Protein AF-A0AAW0M882-F1 (afdb_monomer_lite)

pLDDT: mean 71.43, std 18.75, range [38.03, 93.75]

Structure (mmCIF, N/CA/C/O backbone):
data_AF-A0AAW0M882-F1
#
_entry.id   AF-A0AAW0M882-F1
#
loop_
_atom_site.group_PDB
_atom_site.id
_atom_site.type_symbol
_atom_site.label_atom_id
_atom_site.label_alt_id
_atom_site.label_comp_id
_atom_site.label_asym_id
_atom_site.label_entity_id
_atom_site.label_seq_id
_atom_site.pdbx_PDB_ins_code
_atom_site.Cartn_x
_atom_site.Cartn_y
_atom_site.Cartn_z
_atom_site.occupancy
_atom_site.B_iso_or_equiv
_atom_site.auth_seq_id
_atom_site.auth_comp_id
_atom_site.auth_asym_id
_atom_site.auth_atom_id
_atom_site.pdbx_PDB_model_num
ATOM 1 N N . MET A 1 1 ? -21.706 49.166 -25.552 1.00 43.78 1 MET A N 1
ATOM 2 C CA . MET A 1 1 ? -21.620 47.722 -25.247 1.00 43.78 1 MET A CA 1
ATOM 3 C C . MET A 1 1 ? -20.555 47.119 -26.153 1.00 43.78 1 MET A C 1
ATOM 5 O O . MET A 1 1 ? -20.869 46.712 -27.259 1.00 43.78 1 MET A O 1
ATOM 9 N N . GLY A 1 2 ? -19.287 47.184 -25.746 1.00 43.47 2 GLY A N 1
ATOM 10 C CA . GLY A 1 2 ? -18.170 46.569 -26.470 1.00 43.47 2 GLY A CA 1
ATOM 11 C C . GLY A 1 2 ? -17.607 45.453 -25.602 1.00 43.47 2 GLY A C 1
ATOM 12 O O . GLY A 1 2 ? -17.100 45.737 -24.522 1.00 43.47 2 GLY A O 1
ATOM 13 N N . GLY A 1 3 ? -17.799 44.203 -26.020 1.00 42.00 3 GLY A N 1
ATOM 14 C CA . GLY A 1 3 ? -17.293 43.024 -25.321 1.00 42.00 3 GLY A CA 1
ATOM 15 C C . GLY A 1 3 ? -15.841 42.752 -25.704 1.00 42.00 3 GLY A C 1
ATOM 16 O O . GLY A 1 3 ? -15.520 42.651 -26.885 1.00 42.00 3 GLY A O 1
ATOM 17 N N . SER A 1 4 ? -14.975 42.651 -24.698 1.00 52.34 4 SER A N 1
ATOM 18 C CA . SER A 1 4 ? -13.574 42.255 -24.832 1.00 52.34 4 SER A CA 1
ATOM 19 C C . SER A 1 4 ? -13.457 40.767 -25.173 1.00 52.34 4 SER A C 1
ATOM 21 O O . SER A 1 4 ? -13.930 39.923 -24.415 1.00 52.34 4 SER A O 1
ATOM 23 N N . ASN A 1 5 ? -12.770 40.440 -26.269 1.00 44.53 5 ASN A N 1
ATOM 24 C CA . ASN A 1 5 ? -12.317 39.079 -26.561 1.00 44.53 5 ASN A CA 1
ATOM 25 C C . ASN A 1 5 ? -10.964 38.838 -25.875 1.00 44.53 5 ASN A C 1
ATOM 27 O O . ASN A 1 5 ? -9.937 39.344 -26.323 1.00 44.53 5 ASN A O 1
ATOM 31 N N . GLY A 1 6 ? -10.968 38.075 -24.779 1.00 41.12 6 GLY A N 1
ATOM 32 C CA . GLY A 1 6 ? -9.762 37.558 -24.129 1.00 41.12 6 GLY A CA 1
ATOM 33 C C . GLY A 1 6 ? -9.286 36.283 -24.824 1.00 41.12 6 GLY A C 1
ATOM 34 O O . GLY A 1 6 ? -9.942 35.248 -24.738 1.00 41.12 6 GLY A O 1
ATOM 35 N N . GLY A 1 7 ? -8.167 36.375 -25.541 1.00 40.53 7 GLY A N 1
ATOM 36 C CA . GLY A 1 7 ? -7.549 35.265 -26.261 1.00 40.53 7 GLY A CA 1
ATOM 37 C C . GLY A 1 7 ? -6.507 34.505 -25.434 1.00 40.53 7 GLY A C 1
ATOM 38 O O . GLY A 1 7 ? -5.628 35.107 -24.828 1.00 40.53 7 GLY A O 1
ATOM 39 N N . ALA A 1 8 ? -6.613 33.176 -25.512 1.00 41.38 8 ALA A N 1
ATOM 40 C CA . ALA A 1 8 ? -5.552 32.166 -25.438 1.00 41.38 8 ALA A CA 1
ATOM 41 C C . ALA A 1 8 ? -4.665 32.110 -24.175 1.00 41.38 8 ALA A C 1
ATOM 43 O O . ALA A 1 8 ? -3.489 32.471 -24.188 1.00 41.38 8 ALA A O 1
ATOM 44 N N . GLY A 1 9 ? -5.191 31.488 -23.115 1.00 40.84 9 GLY A N 1
ATOM 45 C CA . GLY A 1 9 ? -4.360 30.752 -22.161 1.00 40.84 9 GLY A CA 1
ATOM 46 C C . GLY A 1 9 ? -3.921 29.429 -22.790 1.00 40.84 9 GLY A C 1
ATOM 47 O O . GLY A 1 9 ? -4.715 28.498 -22.894 1.00 40.84 9 GLY A O 1
ATOM 48 N N . GLY A 1 10 ? -2.675 29.363 -23.260 1.00 40.81 10 GLY A N 1
ATOM 49 C CA . GLY A 1 10 ? -2.064 28.136 -23.766 1.00 40.81 10 GLY A CA 1
ATOM 50 C C . GLY A 1 10 ? -1.800 27.152 -22.630 1.00 40.81 10 GLY A C 1
ATOM 51 O O . GLY A 1 10 ? -0.738 27.193 -22.008 1.00 40.81 10 GLY A O 1
ATOM 52 N N . SER A 1 11 ? -2.757 26.264 -22.368 1.00 44.81 11 SER A N 1
ATOM 53 C CA . SER A 1 11 ? -2.524 25.050 -21.591 1.00 44.81 11 SER A CA 1
ATOM 54 C C . SER A 1 11 ? -1.516 24.195 -22.349 1.00 44.81 11 SER A C 1
ATOM 56 O O . SER A 1 11 ? -1.841 23.588 -23.365 1.00 44.81 11 SER A O 1
ATOM 58 N N . ARG A 1 12 ? -0.266 24.176 -21.882 1.00 47.91 12 ARG A N 1
ATOM 59 C CA . ARG A 1 12 ? 0.707 23.168 -22.300 1.00 47.91 12 ARG A CA 1
ATOM 60 C C . ARG A 1 12 ? 0.215 21.833 -21.754 1.00 47.91 12 ARG A C 1
ATOM 62 O O . ARG A 1 12 ? 0.448 21.522 -20.589 1.00 47.91 12 ARG A O 1
ATOM 69 N N . GLU A 1 13 ? -0.516 21.093 -22.579 1.00 47.94 13 GLU A N 1
ATOM 70 C CA . GLU A 1 13 ? -0.760 19.674 -22.362 1.00 47.94 13 GLU A CA 1
ATOM 71 C C . GLU A 1 13 ? 0.608 18.997 -22.260 1.00 47.94 13 GLU A C 1
ATOM 73 O O . GLU A 1 13 ? 1.366 18.918 -23.228 1.00 47.94 13 GLU A O 1
ATOM 78 N N . LEU A 1 14 ? 0.967 18.578 -21.047 1.00 47.84 14 LEU A N 1
ATOM 79 C CA . LEU A 1 14 ? 2.053 17.637 -20.851 1.00 47.84 14 LEU A CA 1
ATOM 80 C C . LEU A 1 14 ? 1.581 16.305 -21.437 1.00 47.84 14 LEU A C 1
ATOM 82 O O . LEU A 1 14 ? 0.859 15.551 -20.789 1.00 47.84 14 LEU A O 1
ATOM 86 N N . SER A 1 15 ? 1.961 16.064 -22.693 1.00 44.81 15 SER A N 1
ATOM 87 C CA . SER A 1 15 ? 1.906 14.745 -23.315 1.00 44.8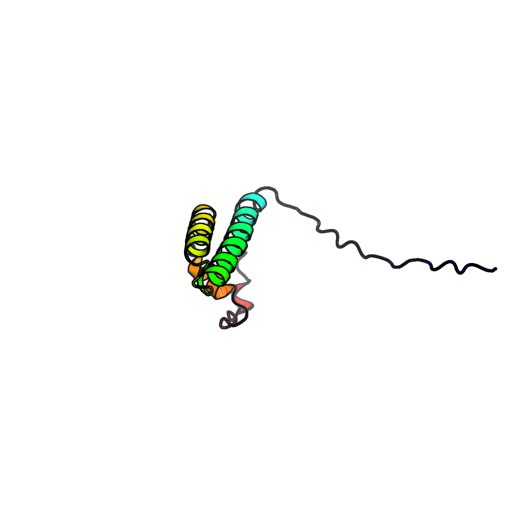1 15 SER A CA 1
ATOM 88 C C . SER A 1 15 ? 2.804 13.816 -22.511 1.00 44.81 15 SER A C 1
ATOM 90 O O . SER A 1 15 ? 4.031 13.905 -22.560 1.00 44.81 15 SER A O 1
ATOM 92 N N . CYS A 1 16 ? 2.188 12.953 -21.713 1.00 38.03 16 CYS A N 1
ATOM 93 C CA . CYS A 1 16 ? 2.867 11.808 -21.139 1.00 38.03 16 CYS A CA 1
ATOM 94 C C . CYS A 1 16 ? 2.878 10.722 -22.215 1.00 38.03 16 CYS A C 1
ATOM 96 O O . CYS A 1 16 ? 1.975 9.885 -22.258 1.00 38.03 16 CYS A O 1
ATOM 98 N N . ASP A 1 17 ? 3.871 10.765 -23.102 1.00 40.16 17 ASP A N 1
ATOM 99 C CA . ASP A 1 17 ? 4.131 9.698 -24.064 1.00 40.16 17 ASP A CA 1
ATOM 100 C C . ASP A 1 17 ? 4.506 8.416 -23.305 1.00 40.16 17 ASP A C 1
ATOM 102 O O . ASP A 1 17 ? 5.648 8.184 -22.909 1.00 40.16 17 ASP A O 1
ATOM 106 N N . ALA A 1 18 ? 3.487 7.602 -23.037 1.00 55.72 18 ALA A N 1
ATOM 107 C CA . ALA A 1 18 ? 3.597 6.333 -22.345 1.00 55.72 18 ALA A CA 1
ATOM 108 C C . ALA A 1 18 ? 4.092 5.256 -23.318 1.00 55.72 18 ALA A C 1
ATOM 110 O O . ALA A 1 18 ? 3.354 4.809 -24.191 1.00 55.72 18 ALA A O 1
ATOM 111 N N . ASN A 1 19 ? 5.334 4.811 -23.136 1.00 48.62 19 ASN A N 1
ATOM 112 C CA . ASN A 1 19 ? 5.877 3.631 -23.801 1.00 48.62 19 ASN A CA 1
ATOM 113 C C . ASN A 1 19 ? 6.423 2.648 -22.756 1.00 48.62 19 ASN A C 1
ATOM 115 O O . ASN A 1 19 ? 7.416 2.968 -22.108 1.00 48.62 19 ASN A O 1
ATOM 119 N N . HIS A 1 20 ? 5.782 1.472 -22.658 1.00 47.09 20 HIS A N 1
ATOM 120 C CA . HIS A 1 20 ? 6.336 0.106 -22.490 1.00 47.09 20 HIS A CA 1
ATOM 121 C C . HIS A 1 20 ? 5.406 -0.796 -21.653 1.00 47.09 20 HIS A C 1
ATOM 123 O O . HIS A 1 20 ? 5.506 -0.910 -20.432 1.00 47.09 20 HIS A O 1
ATOM 129 N N . ASP A 1 21 ? 4.501 -1.487 -22.349 1.00 52.94 21 ASP A N 1
ATOM 130 C CA . ASP A 1 21 ? 3.382 -2.290 -21.831 1.00 52.94 21 ASP A CA 1
ATOM 131 C C . ASP A 1 21 ? 3.729 -3.551 -21.012 1.00 52.94 21 ASP A C 1
ATOM 133 O O . ASP A 1 21 ? 2.838 -4.301 -20.613 1.00 52.94 21 ASP A O 1
ATOM 137 N 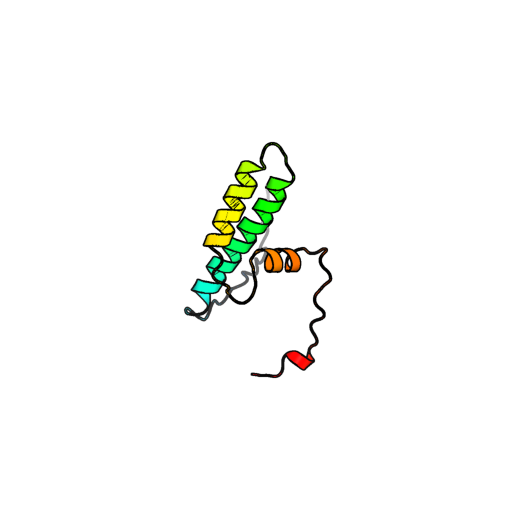N . THR A 1 22 ? 4.999 -3.782 -20.680 1.00 47.97 22 THR A N 1
ATOM 138 C CA . THR A 1 22 ? 5.423 -4.852 -19.757 1.00 47.97 22 THR A CA 1
ATOM 139 C C . THR A 1 22 ? 5.901 -4.326 -18.401 1.00 47.97 22 THR A C 1
ATOM 141 O O . THR A 1 22 ? 5.859 -5.058 -17.415 1.00 47.97 22 THR A O 1
ATOM 144 N N . GLU A 1 23 ? 6.264 -3.042 -18.318 1.00 48.25 23 GLU A N 1
ATOM 145 C CA . GLU A 1 23 ? 6.651 -2.333 -17.085 1.00 48.25 23 GLU A CA 1
ATOM 146 C C . GLU A 1 23 ? 5.443 -1.668 -16.390 1.00 48.25 23 GLU A C 1
ATOM 148 O O . GLU A 1 23 ? 5.487 -1.268 -15.229 1.00 48.25 23 GLU A O 1
ATOM 153 N N . THR A 1 24 ? 4.298 -1.605 -17.072 1.00 52.19 24 THR A N 1
ATOM 154 C CA . THR A 1 24 ? 3.098 -0.899 -16.602 1.00 52.19 24 THR A CA 1
ATOM 155 C C . THR A 1 24 ? 2.256 -1.688 -15.602 1.00 52.19 24 THR A C 1
ATOM 157 O O . THR A 1 24 ? 1.529 -1.083 -14.810 1.00 52.19 24 THR A O 1
ATOM 160 N N . LYS A 1 25 ? 2.314 -3.027 -15.595 1.00 51.62 25 LYS A N 1
ATOM 161 C CA . LYS A 1 25 ? 1.460 -3.831 -14.701 1.00 51.62 25 LYS A CA 1
ATOM 162 C C . LYS A 1 25 ? 1.981 -3.863 -13.264 1.00 51.62 25 LYS A C 1
ATOM 164 O O . LYS A 1 25 ? 1.182 -3.685 -12.352 1.00 51.62 25 LYS A O 1
ATOM 169 N N . ALA A 1 26 ? 3.291 -4.043 -13.077 1.00 54.25 26 ALA A N 1
ATOM 170 C CA . ALA A 1 26 ? 3.924 -4.019 -11.756 1.00 54.25 26 ALA A CA 1
ATOM 171 C C . ALA A 1 26 ? 3.894 -2.605 -11.148 1.00 54.25 26 ALA A C 1
ATOM 173 O O . ALA A 1 26 ? 3.422 -2.437 -10.023 1.00 54.25 26 ALA A O 1
ATOM 174 N N . GLY A 1 27 ? 4.240 -1.579 -11.940 1.00 63.78 27 GLY A N 1
ATOM 175 C CA . GLY A 1 27 ? 4.259 -0.193 -11.467 1.00 63.78 27 GLY A CA 1
ATOM 176 C C . GLY A 1 27 ? 2.887 0.343 -11.043 1.00 63.78 27 GLY A C 1
ATOM 177 O O . GLY A 1 27 ? 2.781 1.070 -10.059 1.00 63.78 27 GLY A O 1
ATOM 178 N N . ARG A 1 28 ? 1.797 -0.050 -11.721 1.00 75.00 28 ARG A N 1
ATOM 179 C CA . ARG A 1 28 ? 0.440 0.383 -11.334 1.00 75.00 28 ARG A CA 1
ATOM 180 C C . ARG A 1 28 ? -0.004 -0.201 -9.993 1.00 75.00 28 ARG A C 1
ATOM 182 O O . ARG A 1 28 ? -0.616 0.517 -9.204 1.00 75.00 28 ARG A O 1
ATOM 189 N N . SER A 1 29 ? 0.288 -1.475 -9.725 1.00 81.50 29 SER A N 1
ATOM 190 C CA . SER A 1 29 ? -0.014 -2.090 -8.425 1.00 81.50 29 SER A CA 1
ATOM 191 C C . SER A 1 29 ? 0.835 -1.505 -7.302 1.00 81.50 29 SER A C 1
ATOM 193 O O . SER A 1 29 ? 0.282 -1.216 -6.244 1.00 81.50 29 SER A O 1
ATOM 195 N N . ASP A 1 30 ? 2.122 -1.244 -7.554 1.00 85.06 30 ASP A N 1
ATOM 196 C CA . ASP A 1 30 ? 3.024 -0.626 -6.576 1.00 85.06 30 ASP A CA 1
ATOM 197 C C . ASP A 1 30 ? 2.517 0.758 -6.157 1.00 85.06 30 ASP A C 1
ATOM 199 O O . ASP A 1 30 ? 2.355 1.027 -4.970 1.00 85.06 30 ASP A O 1
ATOM 203 N N . VAL A 1 31 ? 2.157 1.614 -7.120 1.00 86.69 31 VAL A N 1
ATOM 204 C CA . VAL A 1 31 ? 1.618 2.956 -6.838 1.00 86.69 31 VAL A CA 1
ATOM 205 C C . VAL A 1 31 ? 0.322 2.887 -6.024 1.00 86.69 31 VAL A C 1
ATOM 207 O O . VAL A 1 31 ? 0.142 3.645 -5.070 1.00 86.69 31 VAL A O 1
ATOM 210 N N . VAL A 1 32 ? -0.587 1.967 -6.365 1.00 89.06 32 VAL A N 1
ATOM 211 C CA . VAL A 1 32 ? -1.848 1.791 -5.625 1.00 89.06 32 VAL A CA 1
ATOM 212 C C . VAL A 1 32 ? -1.595 1.285 -4.205 1.00 89.06 32 VAL A C 1
ATOM 214 O O . VAL A 1 32 ? -2.253 1.739 -3.267 1.00 89.06 32 VAL A O 1
ATOM 217 N N . ALA A 1 33 ? -0.657 0.360 -4.033 1.00 91.75 33 ALA A N 1
ATOM 218 C CA . ALA A 1 33 ? -0.280 -0.164 -2.731 1.00 91.75 33 ALA A CA 1
ATOM 219 C C . ALA A 1 33 ? 0.403 0.905 -1.863 1.00 91.75 33 ALA A C 1
ATOM 221 O O . ALA A 1 33 ? 0.032 1.036 -0.700 1.00 91.75 33 ALA A O 1
ATOM 222 N N . LEU A 1 34 ? 1.279 1.746 -2.426 1.00 90.62 34 LEU A N 1
ATOM 223 C CA . LEU A 1 34 ? 1.859 2.899 -1.720 1.00 90.62 34 LEU A CA 1
ATOM 224 C C . LEU A 1 34 ? 0.783 3.885 -1.266 1.00 90.62 34 LEU A C 1
ATOM 226 O O . LEU A 1 34 ? 0.730 4.249 -0.093 1.00 90.62 34 LEU A O 1
ATOM 230 N N . ALA A 1 35 ? -0.124 4.274 -2.167 1.00 91.25 35 ALA A N 1
ATOM 231 C CA . ALA A 1 35 ? -1.199 5.208 -1.839 1.00 91.25 35 ALA A CA 1
ATOM 232 C C . ALA A 1 35 ? -2.113 4.662 -0.727 1.00 91.25 35 ALA A C 1
ATOM 234 O O . ALA A 1 35 ? -2.475 5.386 0.202 1.00 91.25 35 ALA A O 1
ATOM 235 N N . ARG A 1 36 ? -2.469 3.371 -0.789 1.00 91.81 36 ARG A N 1
ATOM 236 C CA . ARG A 1 36 ? -3.270 2.714 0.257 1.00 91.81 36 ARG A CA 1
ATOM 237 C C . ARG A 1 36 ? -2.506 2.570 1.568 1.00 91.81 36 ARG A C 1
ATOM 239 O O . ARG A 1 36 ? -3.100 2.788 2.619 1.00 91.81 36 ARG A O 1
ATOM 246 N N . GLY A 1 37 ? -1.223 2.224 1.508 1.00 91.25 37 GLY A N 1
ATOM 247 C CA . GLY A 1 37 ? -0.353 2.064 2.667 1.00 91.25 37 GLY A CA 1
ATOM 248 C C . GLY A 1 37 ? -0.190 3.365 3.450 1.00 91.25 37 GLY A C 1
ATOM 249 O O . GLY A 1 37 ? -0.506 3.403 4.635 1.00 91.25 37 GLY A O 1
ATOM 250 N N . GLY A 1 38 ? 0.167 4.462 2.778 1.00 89.50 38 GLY A N 1
ATOM 251 C CA . GLY A 1 38 ? 0.310 5.765 3.437 1.00 89.50 38 GLY A CA 1
ATOM 252 C C . GLY A 1 38 ? -1.021 6.294 3.983 1.00 89.50 38 GLY A C 1
ATOM 253 O O . GLY A 1 38 ? -1.089 6.846 5.081 1.00 89.50 38 GLY A O 1
ATOM 254 N N . TYR A 1 39 ? -2.129 6.056 3.269 1.00 89.56 39 TYR A N 1
ATOM 255 C CA . TYR A 1 39 ? -3.452 6.411 3.785 1.00 89.56 39 TYR A CA 1
ATOM 256 C C . TYR A 1 39 ? -3.839 5.574 5.015 1.00 89.56 39 TYR A C 1
ATOM 258 O O . TYR A 1 39 ? -4.461 6.092 5.941 1.00 89.56 39 TYR A O 1
ATOM 266 N N . ALA A 1 40 ? -3.450 4.298 5.064 1.00 92.19 40 ALA A N 1
ATOM 267 C CA . ALA A 1 40 ? -3.674 3.439 6.222 1.00 92.19 40 ALA A CA 1
ATOM 268 C C . ALA A 1 40 ? -2.988 3.979 7.486 1.00 92.19 40 ALA A C 1
ATOM 270 O O . ALA A 1 40 ? -3.603 3.985 8.554 1.00 92.19 40 ALA A O 1
ATOM 271 N N . GLU A 1 41 ? -1.754 4.472 7.364 1.00 87.19 41 GLU A N 1
ATOM 272 C CA . GLU A 1 41 ? -1.007 5.078 8.472 1.00 87.19 41 GLU A CA 1
ATOM 273 C C . GLU A 1 41 ? -1.701 6.339 8.989 1.00 87.19 41 GLU A C 1
ATOM 275 O O . GLU A 1 41 ? -1.949 6.454 10.191 1.00 87.19 41 GLU A O 1
ATOM 280 N N . ALA A 1 42 ? -2.146 7.218 8.086 1.00 87.38 42 ALA A N 1
ATOM 281 C CA . ALA A 1 42 ? -2.906 8.414 8.449 1.00 87.38 42 ALA A CA 1
ATOM 282 C C . ALA A 1 42 ? -4.219 8.084 9.191 1.00 87.38 42 ALA A C 1
ATOM 284 O O . ALA A 1 42 ? -4.598 8.775 10.140 1.00 87.38 42 ALA A O 1
ATOM 285 N N . LEU A 1 43 ? -4.913 7.009 8.794 1.00 86.25 43 LEU A N 1
ATOM 286 C CA . LEU A 1 43 ? -6.119 6.537 9.483 1.00 86.25 43 LEU A CA 1
ATOM 287 C C . LEU A 1 43 ? -5.825 5.916 10.850 1.00 86.25 43 LEU A C 1
ATOM 289 O O . LEU A 1 43 ? -6.642 6.046 11.760 1.00 86.25 43 LEU A O 1
ATOM 293 N N . CYS A 1 44 ? -4.685 5.242 10.998 1.00 84.25 44 CYS A N 1
ATOM 294 C CA . CYS A 1 44 ? -4.312 4.548 12.228 1.00 84.25 44 CYS A CA 1
ATOM 295 C C . CYS A 1 44 ? -4.019 5.522 13.383 1.00 84.25 44 CYS A C 1
ATOM 297 O O . CYS A 1 44 ? -4.309 5.213 14.538 1.00 84.25 44 CYS A O 1
ATOM 299 N N . VAL A 1 45 ? -3.533 6.730 13.071 1.00 85.69 45 VAL A N 1
ATOM 300 C CA . VAL A 1 45 ? -3.334 7.821 14.047 1.00 85.69 45 VAL A CA 1
ATOM 301 C C . VAL A 1 45 ? -4.660 8.252 14.691 1.00 85.69 45 VAL A C 1
ATOM 303 O O . VAL A 1 45 ? -4.705 8.643 15.858 1.00 85.69 45 VAL A O 1
ATOM 306 N N . GLN A 1 46 ? -5.769 8.143 13.958 1.00 83.44 46 GLN A N 1
ATOM 307 C CA . GLN A 1 46 ? -7.098 8.440 14.479 1.00 83.44 46 GLN A CA 1
ATOM 308 C C . GLN A 1 46 ? -7.649 7.199 15.193 1.00 83.44 46 GLN A C 1
ATOM 310 O O . GLN A 1 46 ? -8.127 6.268 14.550 1.00 83.44 46 GLN A O 1
ATOM 315 N N . GLN A 1 47 ? -7.648 7.188 16.532 1.00 72.25 47 GLN A N 1
ATOM 316 C CA . GLN A 1 47 ? -8.088 6.025 17.329 1.00 72.25 47 GLN A CA 1
ATOM 317 C C . GLN A 1 47 ? -9.496 5.514 16.954 1.00 72.25 47 GLN A C 1
ATOM 319 O O . GLN A 1 47 ? -9.739 4.311 16.972 1.00 72.25 47 GLN A O 1
ATOM 324 N N . ASN A 1 48 ? -10.399 6.402 16.518 1.00 81.31 48 ASN A N 1
ATOM 325 C CA . ASN A 1 48 ? -11.749 6.045 16.056 1.00 81.31 48 ASN A CA 1
ATOM 326 C C . ASN A 1 48 ? -11.774 5.315 14.689 1.00 81.31 48 ASN A C 1
ATOM 328 O O . ASN A 1 48 ? -12.778 4.727 14.298 1.00 81.31 48 ASN A O 1
ATOM 332 N N . ARG A 1 49 ? -10.676 5.352 13.926 1.00 82.69 49 ARG A N 1
ATOM 333 C CA . ARG A 1 49 ? -10.564 4.773 12.575 1.00 82.69 49 ARG A CA 1
ATOM 334 C C . ARG A 1 49 ? -9.457 3.730 12.446 1.00 82.69 49 ARG A C 1
ATOM 336 O O . ARG A 1 49 ? -9.219 3.238 11.343 1.00 82.69 49 ARG A O 1
ATOM 343 N N . LYS A 1 50 ? -8.858 3.309 13.563 1.00 89.75 50 LYS A N 1
ATOM 344 C CA . LYS A 1 50 ? -7.772 2.322 13.597 1.00 89.75 50 LYS A CA 1
ATOM 345 C C . LYS A 1 50 ? -8.103 1.027 12.846 1.00 89.75 50 LYS A C 1
ATOM 347 O O . LYS A 1 50 ? -7.326 0.599 12.003 1.00 89.75 50 LYS A O 1
ATOM 352 N N . VAL A 1 51 ? -9.298 0.471 13.057 1.00 92.06 51 VAL A N 1
ATOM 353 C CA . VAL A 1 51 ? -9.771 -0.752 12.371 1.00 92.06 51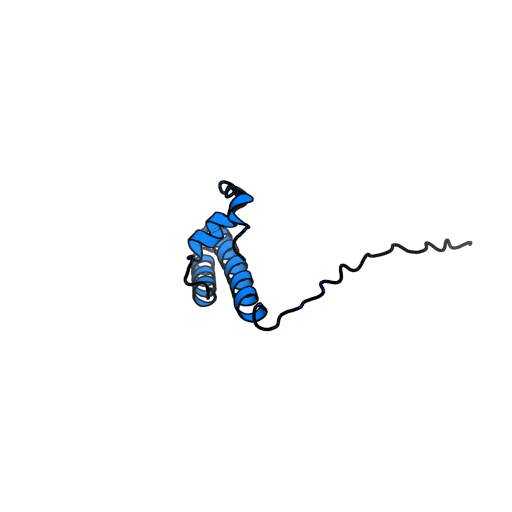 VAL A CA 1
ATOM 354 C C . VAL A 1 51 ? -9.793 -0.588 10.845 1.00 92.06 51 VAL A C 1
ATOM 356 O O . VAL A 1 51 ? -9.483 -1.513 10.096 1.00 92.06 51 VAL A O 1
ATOM 359 N N . GLN A 1 52 ? -10.149 0.603 10.358 1.00 91.69 52 GLN A N 1
ATOM 360 C CA . GLN A 1 52 ? -10.177 0.902 8.925 1.00 91.69 52 GLN A CA 1
ATOM 361 C C . GLN A 1 52 ? -8.758 1.078 8.376 1.00 91.69 52 GLN A C 1
ATOM 363 O O . GLN A 1 52 ? -8.489 0.637 7.261 1.00 91.69 52 GLN A O 1
ATOM 368 N N . GLY A 1 53 ? -7.859 1.671 9.169 1.00 91.00 53 GLY A N 1
ATOM 369 C CA . GLY A 1 53 ? -6.430 1.745 8.871 1.00 91.00 53 GLY A CA 1
ATOM 370 C C . GLY A 1 53 ? -5.807 0.358 8.727 1.00 91.00 53 GLY A C 1
ATOM 371 O O . GLY A 1 53 ? -5.223 0.058 7.693 1.00 91.00 53 GLY A O 1
ATOM 372 N N . GLU A 1 54 ? -6.017 -0.539 9.691 1.00 92.25 54 GLU A N 1
ATOM 373 C CA . GLU A 1 54 ? -5.506 -1.919 9.631 1.00 92.25 54 GLU A CA 1
ATOM 374 C C . GLU A 1 54 ? -6.034 -2.686 8.409 1.00 92.25 54 GLU A C 1
ATOM 376 O O . GLU A 1 54 ? -5.274 -3.357 7.707 1.00 92.25 54 GLU A O 1
ATOM 381 N N . LYS A 1 55 ? -7.321 -2.525 8.081 1.00 93.62 55 LYS A N 1
ATOM 382 C CA . LYS A 1 55 ? -7.909 -3.121 6.874 1.00 93.62 55 LYS A CA 1
ATOM 383 C C . LYS A 1 55 ? -7.278 -2.572 5.591 1.00 93.62 55 LYS A C 1
ATOM 385 O O . LYS A 1 55 ? -6.986 -3.336 4.673 1.00 93.62 55 LYS A O 1
ATOM 390 N N . MET A 1 56 ? -7.055 -1.259 5.530 1.00 91.12 56 MET A N 1
ATOM 391 C CA . MET A 1 56 ? -6.425 -0.603 4.383 1.00 91.12 56 MET A CA 1
ATOM 392 C C . MET A 1 56 ? -4.967 -1.042 4.216 1.00 91.12 56 MET A C 1
ATOM 394 O O . MET A 1 56 ? -4.528 -1.281 3.092 1.00 91.12 56 MET A O 1
ATOM 398 N N . ARG A 1 57 ? -4.248 -1.230 5.328 1.00 91.75 57 ARG A N 1
ATOM 399 C CA . ARG A 1 57 ? -2.889 -1.774 5.342 1.00 91.75 57 ARG A CA 1
ATOM 400 C C . ARG A 1 57 ? -2.851 -3.195 4.786 1.00 91.75 57 ARG A C 1
ATOM 402 O O . ARG A 1 57 ? -2.073 -3.460 3.881 1.00 91.75 57 ARG A O 1
ATOM 409 N N . SER A 1 58 ? -3.749 -4.074 5.231 1.00 93.75 58 SER A N 1
ATOM 410 C CA . SER A 1 58 ? -3.843 -5.439 4.693 1.00 93.75 58 SER A CA 1
ATOM 411 C C . SER A 1 58 ? -4.118 -5.450 3.181 1.00 93.75 58 SER A C 1
ATOM 413 O O . SER A 1 58 ? -3.505 -6.210 2.434 1.00 93.75 58 SER A O 1
ATOM 415 N N . TRP A 1 59 ? -4.990 -4.564 2.691 1.00 93.31 59 TRP A N 1
ATOM 416 C CA . TRP A 1 59 ? -5.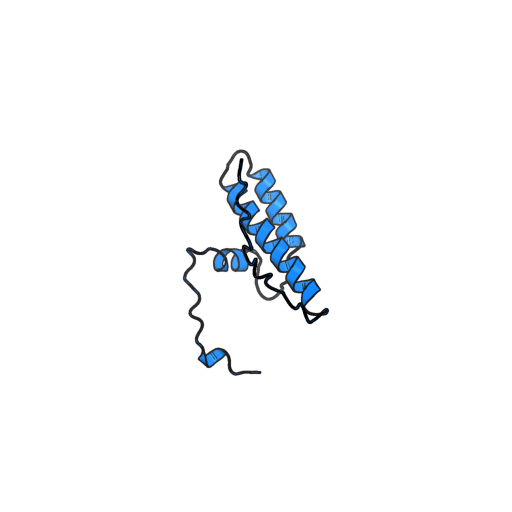242 -4.424 1.252 1.00 93.31 59 TRP A CA 1
ATOM 417 C C . TRP A 1 59 ? -4.056 -3.868 0.468 1.00 93.31 59 TRP A C 1
ATOM 419 O O . TRP A 1 59 ? -3.904 -4.201 -0.708 1.00 93.31 59 TRP A O 1
ATOM 429 N N . ALA A 1 60 ? -3.253 -3.005 1.084 1.00 93.12 60 ALA A N 1
ATOM 430 C CA . ALA 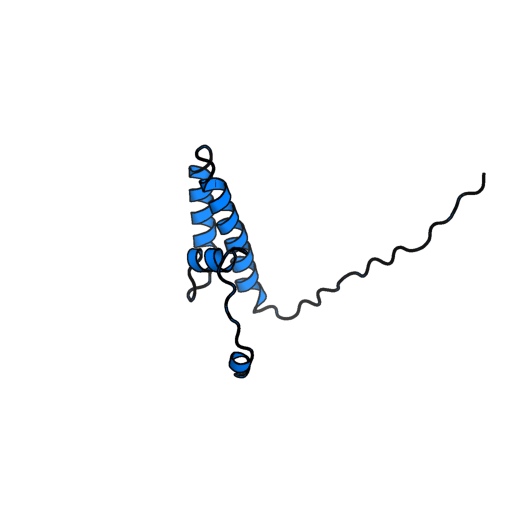A 1 60 ? -2.020 -2.510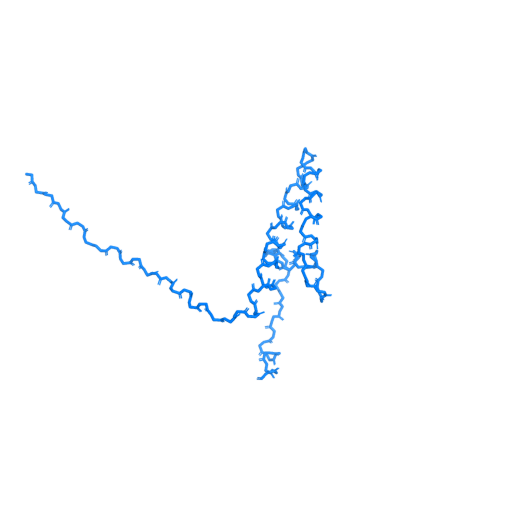 0.496 1.00 93.12 60 ALA A CA 1
ATOM 431 C C . ALA A 1 60 ? -0.970 -3.627 0.411 1.00 93.12 60 ALA A C 1
ATOM 433 O O . ALA A 1 60 ? -0.382 -3.815 -0.648 1.00 93.12 60 ALA A O 1
ATOM 434 N N . GLU A 1 61 ? -0.806 -4.421 1.472 1.00 91.88 61 GLU A N 1
ATOM 435 C CA . GLU A 1 61 ? 0.139 -5.544 1.528 1.00 91.88 61 GLU A CA 1
ATOM 436 C C . GLU A 1 61 ? -0.190 -6.625 0.489 1.00 91.88 61 GLU A C 1
ATOM 438 O O . GLU A 1 61 ? 0.694 -7.086 -0.225 1.00 91.88 61 GLU A O 1
ATOM 443 N N . VAL A 1 62 ? -1.469 -6.983 0.327 1.00 92.00 62 VAL A N 1
ATOM 444 C CA . VAL A 1 62 ? -1.906 -7.940 -0.711 1.00 92.00 62 VAL A CA 1
ATOM 445 C C . VAL A 1 62 ? -1.661 -7.402 -2.124 1.00 92.00 62 VAL A C 1
ATOM 447 O O . VAL A 1 62 ? -1.396 -8.170 -3.048 1.00 92.00 62 VAL A O 1
ATOM 450 N N . ALA A 1 63 ? -1.764 -6.086 -2.304 1.00 88.94 63 ALA A N 1
ATOM 451 C CA . ALA A 1 63 ? -1.554 -5.430 -3.586 1.00 88.94 63 ALA A CA 1
ATOM 452 C C . ALA A 1 63 ? -0.081 -5.094 -3.868 1.00 88.94 63 ALA A C 1
ATOM 454 O O . ALA A 1 63 ? 0.179 -4.525 -4.924 1.00 88.94 63 ALA A O 1
ATOM 455 N N . TRP A 1 64 ? 0.854 -5.418 -2.966 1.00 91.50 64 TRP A N 1
ATOM 456 C CA . TRP A 1 64 ? 2.276 -5.093 -3.077 1.00 91.50 64 TRP A CA 1
ATOM 457 C C . TRP A 1 64 ? 3.055 -6.230 -3.766 1.00 91.50 64 TRP A C 1
ATOM 459 O O . TRP A 1 64 ? 3.392 -7.229 -3.126 1.00 91.50 64 TRP A O 1
ATOM 469 N N . PRO A 1 65 ? 3.347 -6.134 -5.077 1.00 82.75 65 PRO A N 1
ATOM 470 C CA . PRO A 1 65 ? 4.044 -7.190 -5.810 1.00 82.75 65 PRO A CA 1
ATOM 471 C C . PRO A 1 65 ? 5.563 -7.199 -5.572 1.00 82.75 65 PRO A C 1
ATOM 473 O O . PRO A 1 65 ? 6.232 -8.160 -5.968 1.00 82.75 65 PRO A O 1
ATOM 476 N N . ASN A 1 66 ? 6.134 -6.150 -4.968 1.00 80.69 66 ASN A N 1
ATOM 477 C CA . ASN A 1 66 ? 7.578 -6.019 -4.824 1.00 80.69 66 ASN A CA 1
ATOM 478 C C . ASN A 1 66 ? 8.127 -6.944 -3.724 1.00 80.69 66 ASN A C 1
ATOM 480 O O . ASN A 1 66 ? 7.915 -6.740 -2.532 1.00 80.69 66 ASN A O 1
ATOM 484 N N . ARG A 1 67 ? 8.881 -7.970 -4.138 1.00 77.69 67 ARG A N 1
ATOM 485 C CA . ARG A 1 67 ? 9.546 -8.919 -3.225 1.00 77.69 67 ARG A CA 1
ATOM 486 C C . ARG A 1 67 ? 10.869 -8.421 -2.646 1.00 77.69 67 ARG A C 1
ATOM 488 O O . ARG A 1 67 ? 11.366 -9.028 -1.705 1.00 77.69 67 ARG A O 1
ATOM 495 N N . ARG A 1 68 ? 11.484 -7.394 -3.241 1.00 83.75 68 ARG A N 1
ATOM 496 C CA . ARG A 1 68 ? 12.815 -6.904 -2.837 1.00 83.75 68 ARG A CA 1
ATOM 497 C C . ARG A 1 68 ? 12.750 -5.920 -1.678 1.00 83.75 68 ARG A C 1
ATOM 499 O O . ARG A 1 68 ? 13.764 -5.706 -1.028 1.00 83.75 68 ARG A O 1
ATOM 506 N N . LEU A 1 69 ? 11.595 -5.298 -1.485 1.00 85.38 69 LEU A N 1
ATOM 507 C CA . LEU A 1 69 ? 11.396 -4.208 -0.548 1.00 85.38 69 LEU A CA 1
ATOM 508 C C . LEU A 1 69 ? 10.004 -4.366 0.048 1.00 85.38 69 LEU A C 1
ATOM 510 O O . LEU A 1 69 ? 9.052 -4.541 -0.708 1.00 85.38 69 LEU A O 1
ATOM 514 N N . SER A 1 70 ? 9.878 -4.373 1.371 1.00 89.69 70 SER A N 1
ATOM 515 C CA . SER A 1 70 ? 8.573 -4.508 2.019 1.00 89.69 70 SER A CA 1
ATOM 516 C C . SER A 1 70 ? 7.755 -3.225 1.879 1.00 89.69 70 SER A C 1
ATOM 518 O O . SER A 1 70 ? 8.306 -2.134 1.749 1.00 89.69 70 SER A O 1
ATOM 520 N N . LEU A 1 71 ? 6.425 -3.331 1.941 1.00 88.81 71 LEU A N 1
ATOM 521 C CA . LEU A 1 71 ? 5.559 -2.152 1.884 1.00 88.81 71 LEU A CA 1
ATOM 522 C C . LEU A 1 71 ? 5.912 -1.132 2.982 1.00 88.81 71 LEU A C 1
ATOM 524 O O . LEU A 1 71 ? 5.905 0.061 2.717 1.00 88.81 71 LEU A O 1
ATOM 528 N N . ALA A 1 72 ? 6.255 -1.595 4.188 1.00 89.56 72 ALA A N 1
ATOM 529 C CA . ALA A 1 72 ? 6.630 -0.719 5.299 1.00 89.56 72 ALA A CA 1
ATOM 530 C C . ALA A 1 72 ? 7.907 0.081 4.994 1.00 89.56 72 ALA A C 1
ATOM 532 O O . ALA A 1 72 ? 7.905 1.300 5.117 1.00 89.56 72 ALA A O 1
ATOM 533 N N . GLU A 1 73 ? 8.956 -0.582 4.499 1.00 87.81 73 GLU A N 1
ATOM 534 C CA . GLU A 1 73 ? 10.190 0.094 4.071 1.00 87.81 73 GLU A CA 1
ATOM 535 C C . GLU A 1 73 ? 9.921 1.081 2.925 1.00 87.81 73 GLU A C 1
ATOM 537 O O . GLU A 1 73 ? 10.521 2.151 2.861 1.00 87.81 73 GLU A O 1
ATOM 542 N N . ALA A 1 74 ? 8.991 0.754 2.023 1.00 87.88 74 ALA A N 1
ATOM 543 C CA . ALA A 1 74 ? 8.629 1.635 0.915 1.00 87.88 74 ALA A CA 1
ATOM 544 C C . ALA A 1 74 ? 7.950 2.918 1.400 1.00 87.88 74 ALA A C 1
ATOM 546 O O . ALA A 1 74 ? 8.227 4.000 0.879 1.00 87.88 74 ALA A O 1
ATOM 547 N N . LEU A 1 75 ? 7.065 2.796 2.390 1.00 87.69 75 LEU A N 1
ATOM 548 C CA . LEU A 1 75 ? 6.375 3.924 3.009 1.00 87.69 75 LEU A CA 1
ATOM 549 C C . LEU A 1 75 ? 7.347 4.793 3.808 1.00 87.69 75 LEU A C 1
ATOM 551 O O . LEU A 1 75 ? 7.310 6.011 3.662 1.00 87.69 75 LEU A O 1
ATOM 555 N N . GLU A 1 76 ? 8.283 4.186 4.541 1.00 85.69 76 GLU A N 1
ATOM 556 C CA . GLU A 1 76 ? 9.346 4.916 5.239 1.00 85.69 76 GLU A CA 1
ATOM 557 C C . GLU A 1 76 ? 10.248 5.701 4.279 1.00 85.69 76 GLU A C 1
ATOM 559 O O . GLU A 1 76 ? 10.669 6.802 4.605 1.00 85.69 76 GLU A O 1
ATOM 564 N N . ILE A 1 77 ? 10.547 5.180 3.086 1.00 81.62 77 ILE A N 1
ATOM 565 C CA . ILE A 1 77 ? 11.308 5.925 2.064 1.00 81.62 77 ILE A CA 1
ATOM 566 C C . ILE A 1 77 ? 10.453 7.032 1.426 1.00 81.62 77 ILE A C 1
ATOM 568 O O . ILE A 1 77 ? 10.983 8.062 1.010 1.00 81.62 77 ILE A O 1
ATOM 572 N N . SER A 1 78 ? 9.138 6.816 1.329 1.00 73.25 78 SER A N 1
ATOM 573 C CA . SER A 1 78 ? 8.189 7.759 0.723 1.00 73.25 78 SER A CA 1
ATOM 574 C C . SER A 1 78 ? 7.813 8.919 1.647 1.00 73.25 78 SER A C 1
ATOM 576 O O . SER A 1 78 ? 7.256 9.912 1.175 1.00 73.25 78 SER A O 1
ATOM 578 N N . ASP A 1 79 ? 8.098 8.815 2.946 1.00 72.12 79 ASP A N 1
ATOM 579 C CA . ASP A 1 79 ? 7.920 9.914 3.886 1.00 72.12 79 ASP A CA 1
ATOM 580 C C . ASP A 1 79 ? 8.903 11.052 3.532 1.00 72.12 79 ASP A C 1
ATOM 582 O O . ASP A 1 79 ? 10.118 10.853 3.576 1.00 72.12 79 ASP A O 1
ATOM 586 N N . PRO A 1 80 ? 8.427 12.265 3.193 1.00 63.38 80 PRO A N 1
ATOM 587 C CA . PRO A 1 80 ? 9.301 13.391 2.863 1.00 63.38 80 PRO A CA 1
ATOM 588 C C . PRO A 1 80 ? 10.184 13.844 4.039 1.00 63.38 80 PRO A C 1
ATOM 590 O O . PRO A 1 80 ? 11.145 14.583 3.825 1.00 63.38 80 PRO A O 1
ATOM 593 N N . SER A 1 81 ? 9.861 13.433 5.272 1.00 65.12 81 SER A N 1
ATOM 594 C CA . SER A 1 81 ? 10.687 13.652 6.463 1.00 65.12 81 SER A CA 1
ATOM 595 C C . SER A 1 81 ? 11.754 12.571 6.664 1.00 65.12 81 SER A C 1
ATOM 597 O O . SER A 1 81 ? 12.644 12.738 7.506 1.00 65.12 81 SER A O 1
ATOM 599 N N . SER A 1 82 ? 11.672 11.463 5.928 1.00 64.56 82 SER A N 1
ATOM 600 C CA . SER A 1 82 ? 12.672 10.407 5.949 1.00 64.56 82 SER A CA 1
ATOM 601 C C . SER A 1 82 ? 13.982 10.914 5.371 1.00 64.56 82 SER A C 1
ATOM 603 O O . SER A 1 82 ? 14.020 11.719 4.439 1.00 64.56 82 SER A O 1
ATOM 605 N N . LYS A 1 83 ? 15.088 10.468 5.964 1.00 61.94 83 LYS A N 1
ATOM 606 C CA . LYS A 1 83 ? 16.446 10.854 5.584 1.00 61.94 83 LYS A CA 1
ATOM 607 C C . LYS A 1 83 ? 16.628 10.600 4.086 1.00 61.94 83 LYS A C 1
ATOM 609 O O . LYS A 1 83 ? 16.766 9.448 3.687 1.00 61.94 83 LYS A O 1
ATOM 614 N N . VAL A 1 84 ? 16.625 11.674 3.286 1.00 60.28 84 VAL A N 1
ATOM 615 C CA . VAL A 1 84 ? 16.736 11.621 1.820 1.00 60.28 84 VAL A CA 1
ATOM 616 C C . VAL A 1 84 ? 17.826 10.616 1.444 1.00 60.28 84 VAL A C 1
ATOM 618 O O . VAL A 1 84 ? 18.971 10.794 1.882 1.00 60.28 84 VAL A O 1
ATOM 621 N N . PRO A 1 85 ? 17.506 9.547 0.692 1.00 60.25 85 PRO A N 1
ATOM 622 C CA . PRO A 1 85 ? 18.517 8.584 0.302 1.00 60.25 85 PRO A CA 1
ATOM 623 C C . PRO A 1 85 ? 19.596 9.327 -0.487 1.00 60.25 85 PRO A C 1
ATOM 625 O O . PRO A 1 85 ? 19.307 10.037 -1.450 1.00 60.25 85 PRO A O 1
ATOM 628 N N . VAL A 1 86 ? 20.851 9.210 -0.049 1.00 66.88 86 VAL A N 1
ATOM 629 C CA . VAL A 1 86 ? 21.989 9.807 -0.754 1.00 66.88 86 VAL A CA 1
ATOM 630 C C . VAL A 1 86 ? 22.190 9.010 -2.039 1.00 66.88 86 VAL A C 1
ATOM 632 O O . VAL A 1 86 ? 22.819 7.954 -2.037 1.00 66.88 86 VAL A O 1
ATOM 635 N N . ILE A 1 87 ? 21.609 9.494 -3.135 1.00 67.62 87 ILE A N 1
ATOM 636 C CA . ILE A 1 87 ? 21.785 8.905 -4.462 1.00 67.62 87 ILE A CA 1
ATOM 637 C C . ILE A 1 87 ? 23.142 9.376 -4.997 1.00 67.62 87 ILE A C 1
ATOM 639 O O . ILE A 1 87 ? 23.290 10.515 -5.440 1.00 67.62 87 ILE A O 1
ATOM 643 N N . ASP A 1 88 ? 24.155 8.508 -4.935 1.00 58.75 88 ASP A N 1
ATOM 644 C CA . ASP A 1 88 ? 25.454 8.766 -5.563 1.00 58.75 88 ASP A CA 1
ATOM 645 C C . ASP A 1 88 ? 25.329 8.547 -7.078 1.00 58.75 88 ASP A C 1
ATOM 647 O O . ASP A 1 88 ? 25.133 7.426 -7.551 1.00 58.75 88 ASP A O 1
ATOM 651 N N . ALA A 1 89 ? 25.469 9.625 -7.854 1.00 65.31 89 ALA A N 1
ATOM 652 C CA . ALA A 1 89 ? 25.383 9.597 -9.315 1.00 65.31 89 ALA A CA 1
ATOM 653 C C . ALA A 1 89 ? 26.400 8.644 -9.987 1.00 65.31 89 ALA A C 1
ATOM 655 O O . ALA A 1 89 ? 26.250 8.318 -11.165 1.00 65.31 89 ALA A O 1
ATOM 656 N N . ARG A 1 90 ? 27.428 8.165 -9.267 1.00 69.38 90 ARG A N 1
ATOM 657 C CA . ARG A 1 90 ? 28.382 7.155 -9.756 1.00 69.38 90 ARG A CA 1
ATOM 658 C C . ARG A 1 90 ? 27.800 5.740 -9.771 1.00 69.38 90 ARG A C 1
ATOM 660 O O . ARG A 1 90 ? 28.300 4.922 -10.537 1.00 69.38 90 ARG A O 1
ATOM 667 N N . ILE A 1 91 ? 26.757 5.458 -8.984 1.00 66.00 91 ILE A N 1
ATOM 668 C CA . ILE A 1 91 ? 26.056 4.159 -8.976 1.00 66.00 91 ILE A CA 1
ATOM 669 C C . ILE A 1 91 ? 25.165 4.011 -10.225 1.00 66.00 91 ILE A C 1
ATOM 671 O O . ILE A 1 91 ? 24.877 2.899 -10.655 1.00 66.00 91 ILE A O 1
ATOM 675 N N . CYS A 1 92 ? 24.808 5.113 -10.891 1.00 59.53 92 CYS A N 1
ATOM 676 C CA . CYS A 1 92 ? 23.943 5.112 -12.075 1.00 59.53 92 CYS A CA 1
ATOM 677 C C . CYS A 1 92 ? 24.611 4.626 -13.381 1.00 59.53 92 CYS A C 1
ATOM 679 O O . CYS A 1 92 ? 24.016 4.770 -14.444 1.00 59.53 92 CYS A O 1
ATOM 681 N N . ARG A 1 93 ? 25.833 4.070 -13.353 1.00 61.25 93 ARG A N 1
ATOM 682 C CA . ARG A 1 93 ? 26.544 3.591 -14.560 1.00 61.25 93 ARG A CA 1
ATOM 683 C C . ARG A 1 93 ? 26.744 2.078 -14.578 1.00 61.25 93 ARG A C 1
ATOM 685 O O . ARG A 1 93 ? 27.872 1.588 -14.577 1.00 61.25 93 ARG A O 1
ATOM 692 N N . SER A 1 94 ? 25.651 1.326 -14.600 1.00 56.41 94 SER A N 1
ATOM 693 C CA . SER A 1 94 ? 25.686 -0.115 -14.883 1.00 56.41 94 SER A CA 1
ATOM 694 C C . SER A 1 94 ? 24.432 -0.568 -15.629 1.00 56.41 94 SER A C 1
ATOM 696 O O . SER A 1 94 ? 23.730 -1.456 -15.158 1.00 56.41 94 SER A O 1
ATOM 698 N N . LEU A 1 95 ? 24.157 0.066 -16.770 1.00 46.44 95 LEU A N 1
ATOM 699 C CA . LEU A 1 95 ? 23.432 -0.504 -17.908 1.00 46.44 95 LEU A CA 1
ATOM 700 C C . LEU A 1 95 ? 24.072 0.033 -19.190 1.00 46.44 95 LEU A C 1
ATOM 702 O O . LEU A 1 95 ? 24.372 1.249 -19.211 1.00 46.44 95 LEU A O 1
#

Sequence (95 aa):
MGGSNGGAGGSRELSCDANHDTETKAGRSDVVALARGGYAEALCVQQNRKVQGEKMRSWAEVAWPNRRLSLAEALEISDPSSKVPVIDARICRSL

Foldseek 3Di:
DDDDDDDDPDDPPPPPPDDDVVVPPLVVLQVQLLVLLLVLVVQCVVVVRVVVSVVSNVVSQVSHPDPVAHSVRVNLQVPPPRDPPPDDPVVVPDD

Organism: Quercus suber (NCBI:txid58331)

Radius of gyration: 20.76 Å; chains: 1; bounding box: 50×57×44 Å

Secondary structure (DSSP, 8-state):
--------------------TTTHHHHHHHHHHHHHHHHHHHHHHSGGGHHHHHHHHHHHHHT---SSS-HHHHHHHH-TTS------TTTT---